Protein AF-A0A0B8QGK1-F1 (afdb_monomer)

Sequence (51 aa):
MEIPLTRWNTADVNPDTMHTGSGNIFSIGDFRRGPATAVEAVADGRVVLKP

Organism: NCBI:txid1481914

pLDDT: mean 91.98, std 8.71, range [54.03, 97.56]

Foldseek 3Di:
DDFDADPVQAGDADPQAQHSPDDPDGDFDCSHVPDDDPVRRVVRVVSNPDD

Radius of gyration: 10.56 Å; Cα contacts (8 Å, |Δi|>4): 68; chains: 1; bounding box: 27×19×29 Å

Secondary structure (DSSP, 8-state):
----B-TTSSBP--TTT-B-SSTT-B--THHHHSS--HHHHHHHHHHHT--

Solvent-accessible surface area (backbone atoms only — not comparable to full-atom values): 3110 Å² total; per-residue (Å²): 141,75,80,48,57,42,100,80,76,20,48,38,51,46,90,81,54,27,34,38,87,42,89,97,42,68,56,53,29,47,57,38,71,39,96,64,54,73,68,57,30,53,51,44,52,56,51,56,66,60,131

Structure (mmCIF, N/CA/C/O backbone):
data_AF-A0A0B8QGK1-F1
#
_entry.id   AF-A0A0B8QGK1-F1
#
loop_
_atom_site.group_PDB
_atom_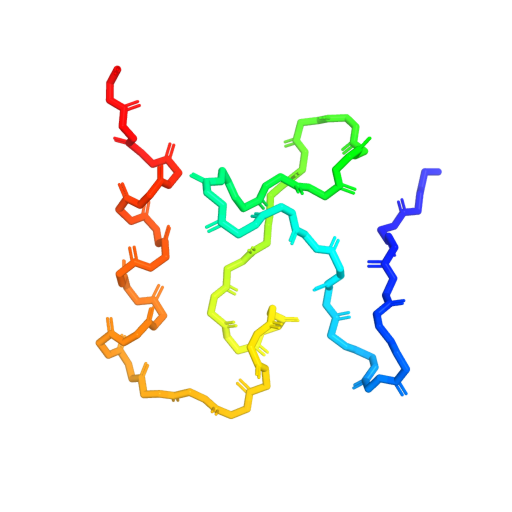site.id
_atom_site.type_symbol
_atom_site.label_atom_id
_atom_site.label_alt_id
_atom_site.label_comp_id
_atom_site.label_asym_id
_atom_site.label_entity_id
_atom_site.label_seq_id
_atom_site.pdbx_PDB_ins_code
_atom_site.Cartn_x
_atom_site.Cartn_y
_atom_site.Cartn_z
_atom_site.occupancy
_atom_site.B_iso_or_equiv
_atom_site.auth_seq_id
_atom_site.auth_comp_id
_atom_site.auth_asym_id
_atom_site.auth_atom_id
_atom_site.pdbx_PDB_model_num
ATOM 1 N N . MET A 1 1 ? 1.086 -1.145 20.726 1.00 68.69 1 MET A N 1
ATOM 2 C CA . MET A 1 1 ? 0.296 -1.228 19.481 1.00 68.69 1 MET A CA 1
ATOM 3 C C . MET A 1 1 ? 1.293 -1.395 18.357 1.00 68.69 1 MET A C 1
ATOM 5 O O . MET A 1 1 ? 2.278 -0.669 18.356 1.00 68.69 1 MET A O 1
ATOM 9 N N . GLU A 1 2 ? 1.086 -2.375 17.488 1.00 85.31 2 GLU A N 1
ATOM 10 C CA . GLU A 1 2 ? 2.032 -2.758 16.436 1.00 85.31 2 GLU A CA 1
ATOM 11 C C . GLU A 1 2 ? 1.290 -2.819 15.099 1.00 85.31 2 GLU A C 1
ATOM 13 O O . GLU A 1 2 ? 0.104 -3.146 15.078 1.00 85.31 2 GLU A O 1
ATOM 18 N N . ILE A 1 3 ? 1.962 -2.454 14.006 1.00 93.31 3 ILE A N 1
ATOM 19 C CA . ILE A 1 3 ? 1.433 -2.602 12.646 1.00 93.31 3 ILE A CA 1
ATOM 20 C C . ILE A 1 3 ? 1.980 -3.925 12.103 1.00 93.31 3 ILE A C 1
ATOM 22 O O . ILE A 1 3 ? 3.201 -4.043 11.999 1.00 93.31 3 ILE A O 1
ATOM 26 N N . PRO A 1 4 ? 1.123 -4.901 11.754 1.00 95.00 4 PRO A N 1
ATOM 27 C CA . PRO A 1 4 ? 1.573 -6.145 11.146 1.00 95.00 4 PRO A CA 1
ATOM 28 C C . PRO A 1 4 ? 2.347 -5.868 9.856 1.00 95.00 4 PRO A C 1
ATOM 30 O O . PRO A 1 4 ? 1.925 -5.056 9.029 1.00 95.00 4 PRO A O 1
ATOM 33 N N . LEU A 1 5 ? 3.484 -6.540 9.688 1.00 97.00 5 LEU A N 1
ATOM 34 C CA . LEU A 1 5 ? 4.317 -6.428 8.497 1.00 97.00 5 LEU A CA 1
ATOM 35 C C . LEU A 1 5 ? 4.348 -7.755 7.744 1.00 97.00 5 LEU A C 1
ATOM 37 O O . LEU A 1 5 ? 4.354 -8.835 8.335 1.00 97.00 5 LEU A O 1
ATOM 41 N N . THR A 1 6 ? 4.434 -7.665 6.423 1.00 96.69 6 THR A N 1
ATOM 42 C CA . THR A 1 6 ? 4.737 -8.810 5.571 1.00 96.69 6 THR A CA 1
ATOM 43 C C . THR A 1 6 ? 6.206 -9.219 5.733 1.00 96.69 6 THR A C 1
ATOM 45 O O . THR A 1 6 ? 7.034 -8.477 6.265 1.00 96.69 6 THR A O 1
ATOM 48 N N . ARG A 1 7 ? 6.586 -10.368 5.156 1.00 97.50 7 ARG A N 1
ATOM 49 C CA . ARG A 1 7 ? 7.995 -10.808 5.076 1.00 97.50 7 ARG A CA 1
ATOM 50 C C . ARG A 1 7 ? 8.943 -9.811 4.387 1.00 97.50 7 ARG A C 1
ATOM 52 O O . ARG A 1 7 ? 10.152 -10.006 4.424 1.00 97.50 7 ARG A O 1
ATOM 59 N N . TRP A 1 8 ? 8.398 -8.804 3.708 1.00 96.44 8 TRP A N 1
ATOM 60 C CA . TRP A 1 8 ? 9.136 -7.798 2.949 1.00 96.44 8 TRP A CA 1
ATOM 61 C C . TRP A 1 8 ? 9.221 -6.443 3.664 1.00 96.44 8 TRP A C 1
ATOM 63 O O . TRP A 1 8 ? 9.612 -5.461 3.040 1.00 96.44 8 TRP A O 1
ATOM 73 N N . ASN A 1 9 ? 8.855 -6.372 4.950 1.00 96.25 9 ASN A N 1
ATOM 74 C CA . ASN A 1 9 ? 8.777 -5.132 5.735 1.00 96.25 9 ASN A CA 1
ATOM 75 C C . ASN A 1 9 ? 7.824 -4.067 5.156 1.00 96.25 9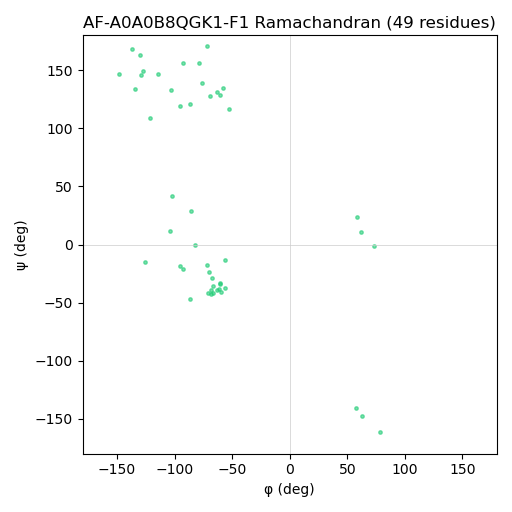 ASN A C 1
ATOM 77 O O . ASN A 1 9 ? 7.956 -2.882 5.456 1.00 96.25 9 ASN A O 1
ATOM 81 N N . THR A 1 10 ? 6.841 -4.484 4.358 1.00 97.56 10 THR A N 1
ATOM 82 C CA . THR A 1 10 ? 5.684 -3.655 3.997 1.00 97.56 10 THR A CA 1
ATOM 83 C C . THR A 1 10 ? 4.537 -3.918 4.967 1.00 97.56 10 THR A C 1
ATOM 85 O O . THR A 1 10 ? 4.479 -4.988 5.571 1.00 97.56 10 THR A O 1
ATOM 88 N N . ALA A 1 11 ? 3.614 -2.972 5.124 1.00 97.19 11 ALA A N 1
ATOM 89 C CA . ALA A 1 11 ? 2.430 -3.162 5.957 1.00 97.19 11 ALA A CA 1
ATOM 90 C C . ALA A 1 11 ? 1.541 -4.291 5.410 1.00 97.19 11 ALA A C 1
ATOM 92 O O . ALA A 1 11 ? 1.213 -4.298 4.222 1.00 97.19 11 ALA A O 1
ATOM 93 N N . ASP A 1 12 ? 1.130 -5.213 6.279 1.00 96.88 12 ASP A N 1
ATOM 94 C CA . ASP A 1 12 ? 0.104 -6.209 5.974 1.00 96.88 12 ASP A CA 1
ATOM 95 C C . ASP A 1 12 ? -1.279 -5.612 6.263 1.00 96.88 12 ASP A C 1
ATOM 97 O O . ASP A 1 12 ? -1.561 -5.115 7.357 1.00 96.88 12 ASP A O 1
ATOM 101 N N . VAL A 1 13 ? -2.119 -5.569 5.235 1.00 95.81 13 VAL A N 1
ATOM 102 C CA . VAL A 1 13 ? -3.356 -4.785 5.213 1.00 95.81 13 VAL A CA 1
ATOM 103 C C . VAL A 1 13 ? -4.411 -5.479 4.368 1.00 95.81 13 VAL A C 1
ATOM 105 O O . VAL A 1 13 ? -4.118 -6.053 3.317 1.00 95.81 13 VAL A O 1
ATOM 108 N N . ASN A 1 14 ? -5.676 -5.332 4.762 1.00 94.94 14 ASN A N 1
ATOM 109 C CA . ASN A 1 14 ? -6.794 -5.797 3.949 1.00 94.94 14 ASN A CA 1
ATOM 110 C C . ASN A 1 14 ? -6.796 -5.065 2.583 1.00 94.94 14 ASN A C 1
ATOM 112 O O . ASN A 1 14 ? -6.719 -3.833 2.547 1.00 94.94 14 ASN A O 1
ATOM 116 N N . PRO A 1 15 ? -6.856 -5.777 1.444 1.00 92.62 15 PRO A N 1
ATOM 117 C CA . PRO A 1 15 ? -6.763 -5.162 0.124 1.00 92.62 15 PRO A CA 1
ATOM 118 C C . PRO A 1 15 ? -7.982 -4.350 -0.313 1.00 92.62 15 PRO A C 1
ATOM 120 O O . PRO A 1 15 ? -7.837 -3.523 -1.207 1.00 92.62 15 PRO A O 1
ATOM 123 N N . ASP A 1 16 ? -9.136 -4.527 0.323 1.00 92.88 16 ASP A N 1
ATOM 124 C CA . ASP A 1 16 ? -10.373 -3.826 -0.032 1.00 92.88 16 ASP A CA 1
ATOM 125 C C . ASP A 1 16 ? -10.612 -2.571 0.816 1.00 92.88 16 ASP A C 1
ATOM 127 O O . ASP A 1 16 ? -11.395 -1.705 0.427 1.00 92.88 16 ASP A O 1
ATOM 131 N N . THR A 1 17 ? -9.947 -2.463 1.972 1.00 94.00 17 THR A N 1
ATOM 132 C CA . THR A 1 17 ? -10.139 -1.358 2.932 1.00 94.00 17 THR A CA 1
ATOM 133 C C . THR A 1 17 ? -8.855 -0.621 3.301 1.00 94.00 17 THR A C 1
ATOM 135 O O . THR A 1 17 ? -8.926 0.461 3.875 1.00 94.00 17 THR A O 1
ATOM 138 N N . MET A 1 18 ? -7.683 -1.190 2.996 1.00 95.81 18 MET A N 1
ATOM 139 C CA . MET A 1 18 ? -6.351 -0.716 3.414 1.00 95.81 18 MET A CA 1
ATOM 140 C C . MET A 1 18 ? -6.118 -0.704 4.932 1.00 95.81 18 MET A C 1
ATOM 142 O O . MET A 1 18 ? -5.134 -0.136 5.411 1.00 95.81 18 MET A O 1
ATOM 146 N N . HIS A 1 19 ? -7.019 -1.313 5.702 1.00 95.38 19 HIS A N 1
ATOM 147 C CA . HIS A 1 19 ? -6.942 -1.357 7.158 1.00 95.38 19 HIS A CA 1
ATOM 148 C C . HIS A 1 19 ? -5.898 -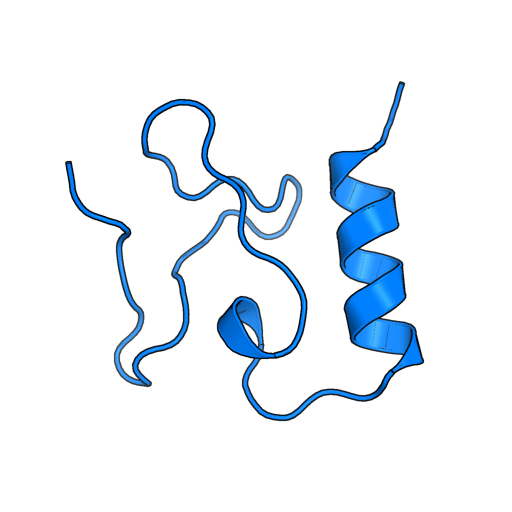2.376 7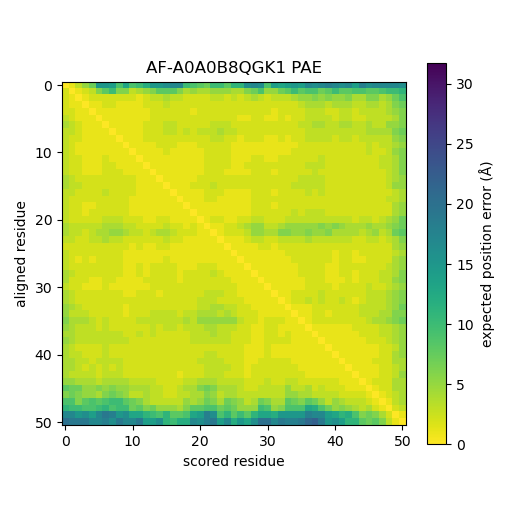.621 1.00 95.38 19 HIS A C 1
ATOM 150 O O . HIS A 1 19 ? -5.810 -3.472 7.064 1.00 95.38 19 HIS A O 1
ATOM 156 N N . THR A 1 20 ? -5.119 -2.026 8.647 1.00 95.44 20 THR A N 1
ATOM 157 C CA . THR A 1 20 ? -4.036 -2.873 9.194 1.00 95.44 20 THR A CA 1
ATOM 158 C C . THR A 1 20 ? -4.531 -3.937 10.178 1.00 95.44 20 THR A C 1
ATOM 160 O O . THR A 1 20 ? -3.734 -4.653 10.779 1.00 95.44 20 THR A O 1
ATOM 163 N N . GLY A 1 21 ? -5.839 -3.988 10.447 1.00 93.88 21 GLY A N 1
ATOM 164 C CA . GLY A 1 21 ? -6.416 -4.777 11.538 1.00 93.88 21 GLY A CA 1
ATOM 165 C C . GLY A 1 21 ? -6.168 -4.185 12.931 1.00 93.88 2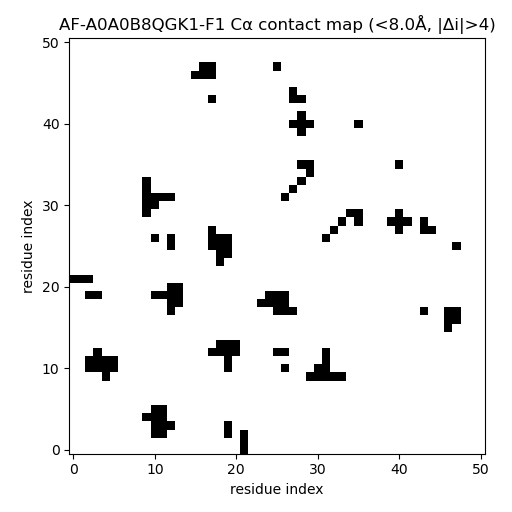1 GLY A C 1
ATOM 166 O O . GLY A 1 21 ? -6.657 -4.735 13.914 1.00 93.88 21 GLY A O 1
ATOM 167 N N . SER A 1 22 ? -5.447 -3.059 13.036 1.00 93.75 22 SER A N 1
ATOM 168 C CA . SER A 1 22 ? -5.010 -2.475 14.310 1.00 93.75 22 SER A CA 1
ATOM 169 C C . SER A 1 22 ? -5.525 -1.049 14.502 1.00 93.75 22 SER A C 1
ATOM 171 O O . SER A 1 22 ? -5.050 -0.105 13.871 1.00 93.75 22 SER A O 1
ATOM 173 N N . GLY A 1 23 ? -6.476 -0.870 15.426 1.00 91.38 23 GLY A N 1
ATOM 174 C CA . GLY A 1 23 ? -7.039 0.447 15.747 1.00 91.38 23 GLY A CA 1
ATOM 175 C C . GLY A 1 23 ? -7.655 1.133 14.523 1.00 91.38 23 GLY A C 1
ATOM 176 O O . GLY A 1 23 ? -8.267 0.477 13.688 1.00 91.38 23 GLY A O 1
ATOM 177 N N . ASN A 1 24 ? -7.461 2.446 14.396 1.00 92.69 24 ASN A N 1
ATOM 178 C CA . ASN A 1 24 ? -7.894 3.235 13.233 1.00 92.69 24 ASN A CA 1
ATOM 179 C C . ASN A 1 24 ? -6.715 3.541 12.292 1.00 92.69 24 ASN A C 1
ATOM 181 O O . ASN A 1 24 ? -6.560 4.671 11.833 1.00 92.69 24 ASN A O 1
ATOM 185 N N . ILE A 1 25 ? -5.841 2.555 12.067 1.00 93.62 25 ILE A N 1
ATOM 186 C CA . ILE A 1 25 ? -4.634 2.707 11.248 1.00 93.62 25 ILE A CA 1
ATOM 187 C C . ILE A 1 25 ? -4.855 2.059 9.877 1.00 93.62 25 ILE A C 1
ATOM 189 O O . ILE A 1 25 ? -5.315 0.923 9.764 1.00 93.62 25 ILE A O 1
ATOM 193 N N . PHE A 1 26 ? -4.484 2.793 8.832 1.00 95.25 26 PHE A N 1
ATOM 194 C CA . PHE A 1 26 ? -4.547 2.370 7.436 1.00 95.25 26 PHE A CA 1
ATOM 195 C C . PHE A 1 26 ? -3.174 2.586 6.793 1.00 95.25 26 PHE A C 1
ATOM 197 O O . PHE A 1 26 ? -2.450 3.500 7.193 1.00 95.25 26 PHE A O 1
ATOM 204 N N . SER A 1 27 ? -2.810 1.764 5.810 1.00 96.31 27 SER A N 1
ATOM 205 C CA . SER A 1 27 ? -1.540 1.897 5.081 1.00 96.31 27 SER A CA 1
ATOM 206 C C . SER A 1 27 ? -1.753 1.767 3.576 1.00 96.31 27 SER A C 1
ATOM 208 O O . SER A 1 27 ? -2.450 0.861 3.118 1.00 96.31 27 SER A O 1
ATOM 210 N N . ILE A 1 28 ? -1.155 2.679 2.811 1.00 96.44 28 ILE A N 1
ATOM 211 C CA . ILE A 1 28 ? -1.342 2.833 1.362 1.00 96.44 28 ILE A CA 1
ATOM 212 C C . ILE A 1 28 ? -0.001 3.064 0.659 1.00 96.44 28 ILE A C 1
ATOM 214 O O . ILE A 1 28 ? 1.003 3.359 1.312 1.00 96.44 28 ILE A O 1
ATOM 218 N N . GLY A 1 29 ? 0.011 2.982 -0.673 1.00 96.62 29 GLY A N 1
ATOM 219 C CA . GLY A 1 29 ? 1.180 3.341 -1.476 1.00 96.62 29 GLY A CA 1
ATOM 220 C C . GLY A 1 29 ? 2.384 2.449 -1.190 1.00 96.62 29 GLY A C 1
ATOM 221 O O . GLY A 1 29 ? 2.227 1.268 -0.873 1.00 96.62 29 GLY A O 1
ATOM 222 N N . ASP A 1 30 ? 3.587 3.007 -1.298 1.00 97.38 30 ASP A N 1
ATOM 223 C CA . ASP A 1 30 ? 4.823 2.220 -1.299 1.00 97.38 30 ASP A CA 1
ATOM 224 C C . ASP A 1 30 ? 5.036 1.411 -0.016 1.00 97.38 30 ASP A C 1
ATOM 226 O O . ASP A 1 30 ? 5.537 0.288 -0.057 1.00 97.38 30 ASP A O 1
ATOM 230 N N . PHE A 1 31 ? 4.598 1.927 1.135 1.00 96.00 31 PHE A N 1
ATOM 231 C CA . PHE A 1 31 ? 4.746 1.201 2.396 1.00 96.00 31 PHE A CA 1
ATOM 232 C C . PHE A 1 31 ? 3.839 -0.036 2.484 1.00 96.00 31 PHE A C 1
ATOM 2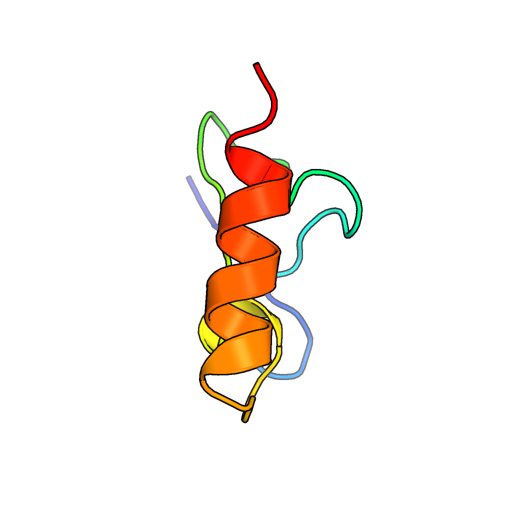34 O O . PHE A 1 31 ? 4.158 -0.980 3.200 1.00 96.00 31 PHE A O 1
ATOM 241 N N . ARG A 1 32 ? 2.736 -0.078 1.731 1.00 95.31 32 ARG A N 1
ATOM 242 C CA . ARG A 1 32 ? 1.877 -1.262 1.568 1.00 95.31 32 ARG A CA 1
ATOM 243 C C . ARG A 1 32 ? 2.374 -2.163 0.431 1.00 95.31 32 ARG A C 1
ATOM 245 O O . ARG A 1 32 ? 2.416 -3.382 0.578 1.00 95.31 32 ARG A O 1
ATOM 252 N N . ARG A 1 33 ? 2.692 -1.570 -0.723 1.00 94.25 33 ARG A N 1
ATOM 253 C CA . ARG A 1 33 ? 2.892 -2.278 -2.001 1.00 94.25 33 ARG A CA 1
ATOM 254 C C . ARG A 1 33 ? 4.345 -2.680 -2.277 1.00 94.25 33 ARG A C 1
ATOM 256 O O . ARG A 1 33 ? 4.569 -3.583 -3.078 1.00 94.25 33 ARG A O 1
ATOM 263 N N . GLY A 1 34 ? 5.319 -2.031 -1.641 1.00 94.19 34 GLY A N 1
ATOM 264 C CA . GLY A 1 34 ? 6.685 -1.953 -2.163 1.00 94.19 34 GLY A CA 1
ATOM 265 C C . GLY A 1 34 ? 6.774 -0.896 -3.274 1.00 94.19 34 GLY A C 1
ATOM 266 O O . GLY A 1 34 ? 5.893 -0.045 -3.354 1.00 94.19 34 GLY A O 1
ATOM 267 N N . PRO A 1 35 ? 7.800 -0.916 -4.140 1.00 96.06 35 PRO A N 1
ATOM 268 C CA . PRO A 1 35 ? 7.921 0.051 -5.232 1.00 96.06 35 PRO A CA 1
ATOM 269 C C . PRO A 1 35 ? 6.645 0.105 -6.086 1.00 96.06 35 PRO A C 1
ATOM 271 O O . PRO A 1 35 ? 6.280 -0.892 -6.711 1.00 96.06 35 PRO A O 1
ATOM 274 N N . ALA A 1 36 ? 5.974 1.255 -6.111 1.00 95.69 36 ALA A N 1
ATOM 275 C CA . ALA A 1 36 ? 4.748 1.466 -6.870 1.00 95.69 36 ALA A CA 1
ATOM 276 C C . ALA A 1 36 ? 4.842 2.735 -7.722 1.00 95.69 36 ALA A C 1
ATOM 278 O O . ALA A 1 36 ? 5.700 3.602 -7.536 1.00 95.69 36 ALA A O 1
ATOM 279 N N . THR A 1 37 ? 3.951 2.850 -8.699 1.00 97.06 37 THR A N 1
ATOM 280 C CA . THR A 1 37 ? 3.792 4.086 -9.462 1.00 97.06 37 THR A CA 1
ATOM 281 C C . THR A 1 37 ? 2.983 5.113 -8.668 1.00 97.06 37 THR A C 1
ATOM 283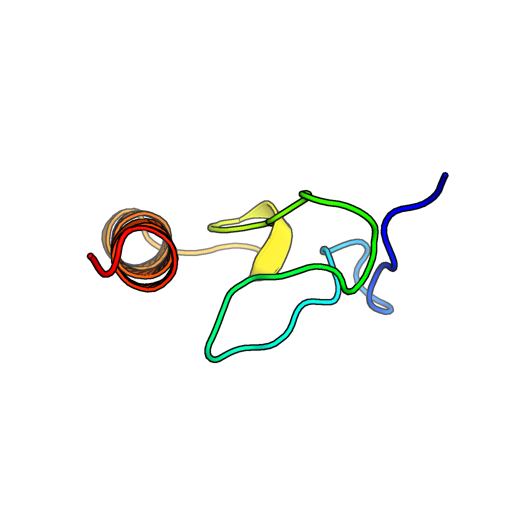 O O . THR A 1 37 ? 2.143 4.778 -7.830 1.00 97.06 37 THR A O 1
ATOM 286 N N . ALA A 1 38 ? 3.169 6.399 -8.981 1.00 95.75 38 ALA A N 1
ATOM 287 C CA . ALA A 1 38 ? 2.421 7.475 -8.328 1.00 95.75 38 ALA A CA 1
ATOM 288 C C . ALA A 1 38 ? 0.894 7.302 -8.460 1.00 95.75 38 ALA A C 1
ATOM 290 O O . ALA A 1 38 ? 0.155 7.563 -7.513 1.00 95.75 38 ALA A O 1
ATOM 291 N N . VAL A 1 39 ? 0.412 6.821 -9.613 1.00 96.06 39 VAL A N 1
ATOM 292 C CA . VAL A 1 39 ? -1.025 6.588 -9.834 1.00 96.06 39 VAL A CA 1
ATOM 293 C C . VAL A 1 39 ? -1.569 5.462 -8.951 1.00 96.06 39 VAL A C 1
ATOM 295 O O . VAL A 1 39 ? -2.686 5.563 -8.450 1.00 96.06 39 VAL A O 1
ATOM 298 N N . GLU A 1 40 ? -0.776 4.424 -8.694 1.00 95.81 40 GLU A N 1
ATOM 299 C CA . GLU A 1 40 ? -1.151 3.314 -7.816 1.00 95.81 40 GLU A CA 1
ATOM 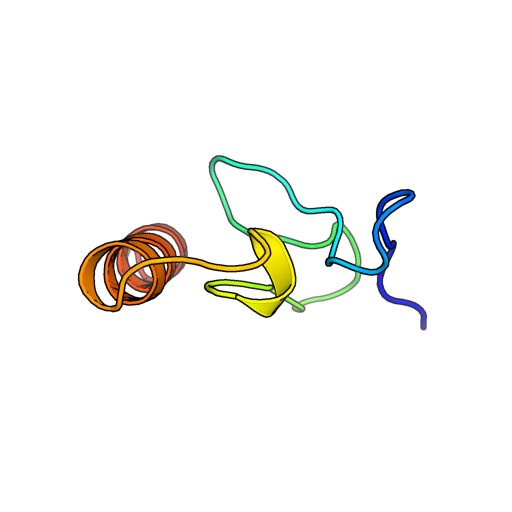300 C C . GLU A 1 40 ? -1.244 3.739 -6.351 1.00 95.81 40 GLU A C 1
ATOM 302 O O . GLU A 1 40 ? -2.211 3.386 -5.673 1.00 95.81 40 GLU A O 1
ATOM 307 N N . ALA A 1 41 ? -0.288 4.541 -5.878 1.00 94.75 41 ALA A N 1
ATOM 308 C CA . ALA A 1 41 ? -0.319 5.080 -4.521 1.00 94.75 41 ALA A CA 1
ATOM 309 C C . ALA A 1 41 ? -1.536 5.994 -4.293 1.00 94.75 41 ALA A C 1
ATOM 311 O O . ALA A 1 41 ? -2.189 5.921 -3.251 1.00 94.75 41 ALA A O 1
ATOM 312 N N . VAL A 1 42 ? -1.895 6.812 -5.289 1.00 93.31 42 VAL A N 1
ATOM 313 C CA . VAL A 1 42 ? -3.099 7.659 -5.235 1.00 93.31 42 VAL A CA 1
ATOM 314 C C . VAL A 1 42 ? -4.382 6.819 -5.272 1.00 93.31 42 VAL A C 1
ATOM 316 O O . VAL A 1 42 ? -5.338 7.127 -4.555 1.00 93.31 42 VAL A O 1
ATOM 319 N N . ALA A 1 43 ? -4.416 5.745 -6.067 1.00 93.19 43 ALA A N 1
ATOM 320 C CA . ALA A 1 43 ? -5.576 4.862 -6.159 1.00 93.19 43 ALA A CA 1
ATOM 321 C C . ALA A 1 43 ? -5.917 4.192 -4.815 1.00 93.19 43 ALA A C 1
ATOM 323 O O . ALA A 1 43 ? -7.096 4.113 -4.470 1.00 93.19 43 ALA A O 1
ATOM 324 N N . ASP A 1 44 ? -4.918 3.789 -4.021 1.00 9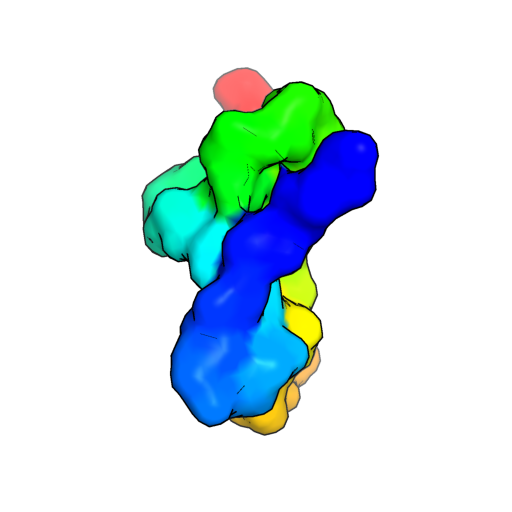2.88 44 ASP A N 1
ATOM 325 C CA . ASP A 1 44 ? -5.145 3.246 -2.671 1.00 92.88 44 ASP A CA 1
ATOM 326 C C . ASP A 1 44 ? -5.864 4.247 -1.754 1.00 92.88 44 ASP A C 1
ATOM 328 O O . ASP A 1 44 ? -6.791 3.882 -1.029 1.00 92.88 44 ASP A O 1
ATOM 332 N N . GLY A 1 45 ? -5.501 5.533 -1.820 1.00 87.19 45 GLY A N 1
ATOM 333 C CA . GLY A 1 45 ? -6.170 6.581 -1.043 1.00 87.19 45 GLY A CA 1
ATOM 334 C C . GLY A 1 45 ? -7.661 6.706 -1.378 1.00 87.19 45 GLY A C 1
ATOM 335 O O . GLY A 1 45 ? -8.487 6.943 -0.495 1.00 87.19 45 GLY A O 1
ATOM 336 N N . ARG A 1 46 ? -8.038 6.469 -2.641 1.00 89.44 46 ARG A N 1
ATOM 337 C CA . ARG A 1 46 ? -9.443 6.473 -3.079 1.00 89.44 46 ARG A CA 1
ATOM 338 C C . ARG A 1 46 ? -10.247 5.313 -2.485 1.00 89.44 46 ARG A C 1
ATOM 340 O O . ARG A 1 46 ? -11.455 5.458 -2.314 1.00 89.44 46 ARG A O 1
ATOM 347 N N . VAL A 1 47 ? -9.600 4.186 -2.185 1.00 86.31 47 VAL A N 1
ATOM 348 C CA . VAL A 1 47 ? -10.238 3.022 -1.549 1.00 86.31 47 VAL A CA 1
ATOM 349 C C . VAL A 1 47 ? -10.583 3.320 -0.092 1.00 86.31 47 VAL A C 1
ATOM 351 O O . VAL A 1 47 ? -11.687 2.996 0.336 1.00 86.31 47 VAL A O 1
ATOM 354 N N . VAL A 1 48 ? -9.681 3.991 0.633 1.00 83.62 48 VAL A N 1
ATOM 355 C CA . VAL A 1 48 ? -9.899 4.401 2.033 1.00 83.62 48 VAL A CA 1
ATOM 356 C C . VAL A 1 48 ? -10.995 5.458 2.148 1.00 83.62 48 VAL A C 1
ATOM 358 O O . VAL A 1 48 ? -11.832 5.391 3.039 1.00 83.62 48 VAL A O 1
ATOM 361 N N . LEU A 1 49 ? -11.005 6.434 1.237 1.00 77.19 49 LEU A N 1
ATOM 362 C CA . LEU A 1 49 ? -11.891 7.604 1.281 1.00 77.19 49 LEU A CA 1
ATOM 363 C C . LEU A 1 49 ? -13.269 7.369 0.638 1.00 77.19 49 LEU A C 1
ATOM 365 O O . LEU A 1 49 ? -13.864 8.307 0.096 1.00 77.19 49 LEU A O 1
ATOM 369 N N . LYS A 1 50 ? -13.785 6.136 0.643 1.00 61.09 50 LYS A N 1
ATOM 370 C CA . LYS A 1 50 ? -15.172 5.907 0.216 1.00 61.09 50 LYS A CA 1
ATOM 371 C C . LYS A 1 50 ? -16.119 6.522 1.268 1.00 61.09 50 LYS A C 1
ATOM 373 O O . LYS A 1 50 ? -15.901 6.262 2.450 1.00 61.09 50 LYS A O 1
ATOM 378 N N . PRO A 1 51 ? -17.081 7.375 0.859 1.00 54.03 51 PRO A N 1
ATOM 379 C CA . PRO A 1 51 ? -18.049 7.979 1.774 1.00 54.03 51 PRO A CA 1
ATOM 380 C C . PRO A 1 51 ? -18.945 6.935 2.445 1.00 54.03 51 PRO A C 1
ATOM 382 O O . PRO A 1 51 ? -19.135 5.848 1.848 1.00 54.03 51 PRO A O 1
#

Mean predicted aligned error: 3.1 Å

InterPro domains:
  IPR036188 FAD/NAD(P)-binding domain superfamily [G3DSA:3.50.50.60] (1-49)
  IPR036188 FAD/NAD(P)-binding domain superfamily [SSF51905] (3-48)

Nearest PDB structures (foldseek):
  1gt8-assembly2_C  TM=8.893E-01  e=2.055E-02  Sus scrofa
  1gt8-assembly1_B  TM=8.892E-01  e=2.755E-02  Sus scrofa
  4ylf-assembly1_B  TM=9.529E-01  e=5.328E-02  Thermotoga maritima MSB8
  8oh5-assembly1_C  TM=9.179E-01  e=6.169E-02  Sporomusa ovata DSM 2662
  6s6s-assembly1_F  TM=9.118E-01  e=5.733E-02  Azospirillum brasilense